Protein AF-A0A345RF38-F1 (afdb_monomer)

pLDDT: mean 87.79, std 12.05, range 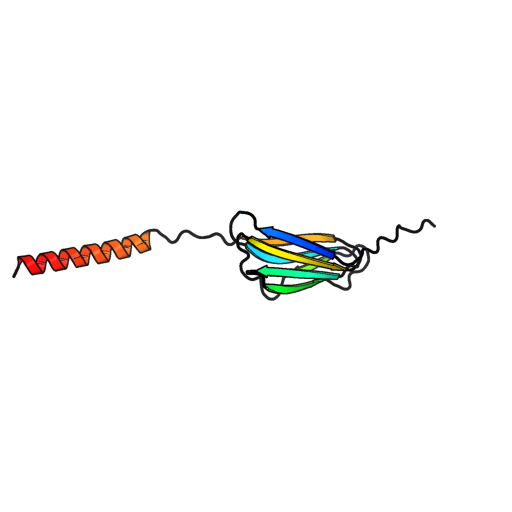[47.22, 97.31]

Nearest PDB structures (foldseek):
  5wm0-assembly1_A  TM=6.345E-01  e=3.454E-02  Rattus norvegicus
  5wja-assembly1_A  TM=5.624E-01  e=6.916E-02  Rattus norvegicus
  3mll-assembly1_A  TM=5.650E-01  e=7.696E-02  Rattus norvegicus
  1yi9-assembly1_A  TM=6.256E-01  e=2.363E-01  Rattus norvegicus
  6nck-assembly1_A  TM=5.739E-01  e=1.119E-01  Rattus norvegicus

Sequence (128 aa):
MGDLANDAPNSGKIIFELTSGPALTWLGASAVDNGVFTFLTNIDGSETTLGSISGLADRETAKLTFTEKSSLIEVGDQFIIHFSGSGGVDSLVFENISVVPVPASLPLLVGAIGGLGFMARRRKQRAA

Secondary structure (DSSP, 8-state):
--------PPPEEEEEE--SSS-EEEEEEEEESS-EEEEEEEETTEEEEEEEE--PPTT-EEEEE-SSPPPPB-TT-EEEEEEESS-EEEEEEEEE---PPPPTHHHHHHHHHHHHHHHHHHHHHH--

Radius of gyration: 26.17 Å; Cα contacts (8 Å, |Δi|>4): 234; chains: 1; bounding box: 71×25×81 Å

Mean predicted aligned error: 10.02 Å

Solvent-accessible surface area (backbone atoms only — not comparable to ful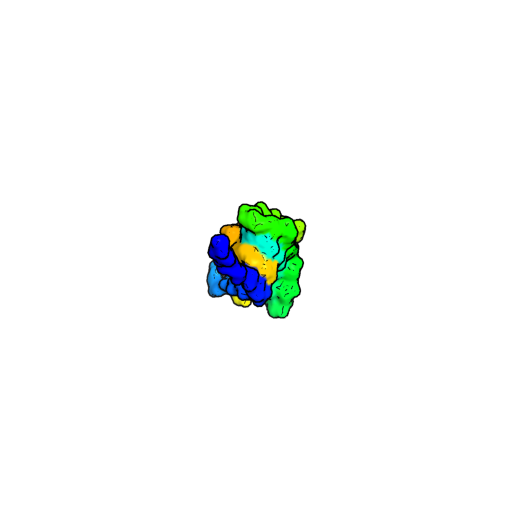l-atom values): 7359 Å² total; per-residue (Å²): 132,78,79,69,76,84,64,73,41,71,68,51,75,49,79,46,66,37,85,73,77,76,42,33,28,51,39,32,39,28,36,32,21,50,17,37,38,38,38,32,38,31,51,98,86,46,79,44,81,53,50,72,49,66,88,40,50,82,84,33,74,52,75,47,69,36,91,57,62,49,71,80,40,42,75,77,20,34,42,35,38,39,38,34,44,34,66,48,78,76,45,78,42,68,45,80,55,76,83,73,78,75,66,68,62,57,65,48,50,54,49,49,54,52,52,53,53,53,53,55,54,54,54,56,68,74,77,106

Structure (mmCIF, N/CA/C/O backbone):
data_AF-A0A345RF38-F1
#
_entry.id   AF-A0A345RF38-F1
#
loop_
_atom_site.group_PDB
_atom_site.id
_atom_site.type_symbol
_atom_site.label_atom_id
_atom_site.label_alt_id
_atom_site.label_comp_id
_atom_site.label_asym_id
_atom_site.label_entity_id
_atom_site.label_seq_id
_atom_site.pdbx_PDB_ins_code
_atom_site.Cartn_x
_atom_site.Cartn_y
_atom_site.Cartn_z
_atom_site.occupancy
_atom_site.B_iso_or_equiv
_atom_site.auth_seq_id
_atom_site.auth_comp_id
_atom_site.auth_asym_id
_atom_site.auth_atom_id
_atom_site.pdbx_PDB_model_num
ATOM 1 N N . MET A 1 1 ? 32.078 -7.943 -30.142 1.00 47.22 1 MET A N 1
ATOM 2 C CA . MET A 1 1 ? 30.960 -7.200 -29.536 1.00 47.22 1 MET A CA 1
ATOM 3 C C . MET A 1 1 ? 29.891 -8.229 -29.256 1.00 47.22 1 MET A C 1
ATOM 5 O O . MET A 1 1 ? 29.251 -8.673 -30.196 1.00 47.22 1 MET A O 1
ATOM 9 N N . GLY A 1 2 ? 29.853 -8.753 -28.031 1.00 49.47 2 GLY A N 1
ATOM 10 C CA . GLY A 1 2 ? 28.735 -9.600 -27.634 1.00 49.47 2 GLY A CA 1
ATOM 11 C C . GLY A 1 2 ? 27.535 -8.685 -27.493 1.00 49.47 2 GLY A C 1
ATOM 12 O O . GLY A 1 2 ? 27.661 -7.666 -26.812 1.00 49.47 2 GLY A O 1
ATOM 13 N N . ASP A 1 3 ? 26.436 -9.007 -28.171 1.00 48.91 3 ASP A N 1
ATOM 14 C CA . ASP A 1 3 ? 25.136 -8.490 -27.766 1.00 48.91 3 ASP A CA 1
ATOM 15 C C . ASP A 1 3 ? 25.047 -8.723 -26.259 1.00 48.91 3 ASP A C 1
ATOM 17 O O . ASP A 1 3 ? 25.119 -9.865 -25.790 1.00 48.91 3 ASP A O 1
ATOM 21 N N . LEU A 1 4 ? 24.980 -7.635 -25.492 1.00 57.66 4 LEU A N 1
ATOM 22 C CA . LEU A 1 4 ? 24.431 -7.733 -24.152 1.00 57.66 4 LEU A CA 1
ATOM 23 C C . LEU A 1 4 ? 23.069 -8.384 -24.362 1.00 57.66 4 LEU A C 1
ATOM 25 O O . LEU A 1 4 ? 22.346 -7.974 -25.273 1.00 57.66 4 LEU A O 1
ATOM 29 N N . ALA A 1 5 ? 22.789 -9.462 -23.626 1.00 51.66 5 ALA A N 1
ATOM 30 C CA . ALA A 1 5 ? 21.494 -10.116 -23.700 1.00 51.66 5 ALA A CA 1
ATOM 31 C C . ALA A 1 5 ? 20.434 -9.015 -23.701 1.00 51.66 5 ALA A C 1
ATOM 33 O O . ALA A 1 5 ? 20.453 -8.179 -22.802 1.00 51.66 5 ALA A O 1
ATOM 34 N N . ASN A 1 6 ? 19.619 -8.963 -24.758 1.00 55.06 6 ASN A N 1
ATOM 35 C CA . ASN A 1 6 ? 18.493 -8.050 -24.823 1.00 55.06 6 ASN A CA 1
ATOM 36 C C . ASN A 1 6 ? 17.566 -8.460 -23.680 1.00 55.06 6 ASN A C 1
ATOM 38 O O . ASN A 1 6 ? 16.800 -9.416 -23.791 1.00 55.06 6 ASN A O 1
ATOM 42 N N . ASP A 1 7 ? 17.760 -7.798 -22.553 1.00 61.09 7 ASP A N 1
ATOM 43 C CA . ASP A 1 7 ? 17.107 -8.013 -21.280 1.00 61.09 7 ASP A CA 1
ATOM 44 C C . ASP A 1 7 ? 15.718 -7.395 -21.267 1.00 61.09 7 ASP A C 1
ATOM 46 O O . ASP A 1 7 ? 15.053 -7.516 -20.251 1.00 61.09 7 ASP A O 1
ATOM 50 N N . ALA A 1 8 ? 15.277 -6.796 -22.385 1.00 57.66 8 ALA A N 1
ATOM 51 C CA . ALA A 1 8 ? 13.962 -6.211 -22.582 1.00 57.66 8 ALA A CA 1
ATOM 52 C C . ALA A 1 8 ? 12.870 -7.150 -22.059 1.00 57.66 8 ALA A C 1
ATOM 54 O O . ALA A 1 8 ? 12.467 -8.093 -22.754 1.00 57.66 8 ALA A O 1
ATOM 55 N N . PRO A 1 9 ? 12.354 -6.926 -20.843 1.00 56.00 9 PRO A N 1
ATOM 56 C CA . PRO A 1 9 ? 11.334 -7.785 -20.321 1.00 56.00 9 PRO A CA 1
ATOM 57 C C . PRO A 1 9 ? 9.997 -7.281 -20.848 1.00 56.00 9 PRO A C 1
ATOM 59 O O . PRO A 1 9 ? 9.736 -6.086 -21.036 1.00 56.00 9 PRO A O 1
ATOM 62 N N . ASN A 1 10 ? 9.120 -8.246 -21.065 1.00 72.00 10 ASN A N 1
ATOM 63 C CA . ASN A 1 10 ? 7.709 -7.977 -21.238 1.00 72.00 10 ASN A CA 1
ATOM 64 C C . ASN A 1 10 ? 7.149 -7.232 -20.014 1.00 72.00 10 ASN A C 1
ATOM 66 O O . ASN A 1 10 ? 7.721 -7.248 -18.923 1.00 72.00 10 ASN A O 1
ATOM 70 N N . SER A 1 11 ? 5.987 -6.607 -20.186 1.00 85.81 11 SER A N 1
ATOM 71 C CA . SER A 1 11 ? 5.218 -6.081 -19.060 1.00 85.81 11 SER A CA 1
ATOM 72 C C . SER A 1 11 ? 4.744 -7.204 -18.133 1.00 85.81 11 SER A C 1
ATOM 74 O O . SER A 1 11 ? 4.380 -8.282 -18.611 1.00 85.81 11 SER A O 1
ATOM 76 N N . GLY A 1 12 ? 4.659 -6.938 -16.832 1.00 90.25 12 GLY A N 1
ATOM 77 C CA . GLY A 1 12 ? 4.192 -7.908 -15.845 1.00 90.25 12 GLY A CA 1
ATOM 78 C C . GLY A 1 12 ? 3.619 -7.275 -14.581 1.00 90.25 12 GLY A C 1
ATOM 79 O O . GLY A 1 12 ? 3.590 -6.053 -14.423 1.00 90.25 12 GLY A O 1
ATOM 80 N N . LYS A 1 13 ? 3.146 -8.140 -13.678 1.00 93.06 13 LYS A N 1
ATOM 81 C CA . LYS A 1 13 ? 2.705 -7.769 -12.332 1.00 93.06 13 LYS A CA 1
ATOM 82 C C . LYS A 1 13 ? 3.473 -8.584 -11.293 1.00 93.06 13 LYS A C 1
ATOM 84 O O . LYS A 1 13 ? 3.628 -9.792 -11.459 1.00 93.06 13 LYS A O 1
ATOM 89 N N . ILE A 1 14 ? 3.889 -7.939 -10.211 1.00 92.88 14 ILE A N 1
ATOM 90 C CA . ILE A 1 14 ? 4.265 -8.593 -8.954 1.00 92.88 14 ILE A CA 1
ATOM 91 C C . ILE A 1 14 ? 3.134 -8.316 -7.970 1.00 92.88 14 ILE A C 1
ATOM 93 O O . ILE A 1 14 ? 2.758 -7.160 -7.784 1.00 92.88 14 ILE A O 1
ATOM 97 N N . ILE A 1 15 ? 2.573 -9.367 -7.379 1.00 96.06 15 ILE A N 1
ATOM 98 C CA . ILE A 1 15 ? 1.435 -9.272 -6.462 1.00 96.06 15 ILE A CA 1
ATOM 99 C C . ILE A 1 15 ? 1.889 -9.778 -5.101 1.00 96.06 15 ILE A C 1
ATOM 101 O O . ILE A 1 15 ? 2.426 -10.881 -4.991 1.00 96.06 15 ILE A O 1
ATOM 105 N N . PHE A 1 16 ? 1.650 -8.970 -4.078 1.00 95.94 16 PHE A N 1
ATOM 106 C CA . PHE A 1 16 ? 1.859 -9.325 -2.687 1.00 95.94 16 PHE A CA 1
ATOM 107 C C . PHE A 1 16 ? 0.513 -9.307 -1.974 1.00 95.94 16 PHE A C 1
ATOM 109 O O . PHE A 1 16 ? -0.263 -8.375 -2.160 1.00 95.94 16 PHE A O 1
ATOM 116 N N . GLU A 1 17 ? 0.257 -10.316 -1.148 1.00 96.88 17 GLU A N 1
ATOM 117 C CA . GLU A 1 17 ? -0.947 -10.424 -0.324 1.00 96.88 17 GLU A CA 1
ATOM 118 C C . GLU A 1 17 ? -0.546 -10.405 1.150 1.00 96.88 17 GLU A C 1
ATOM 120 O O . GLU A 1 17 ? 0.391 -11.104 1.554 1.00 96.88 17 GLU A O 1
ATOM 125 N N . LEU A 1 18 ? -1.245 -9.611 1.963 1.00 94.88 18 LEU A N 1
ATOM 126 C CA . LEU A 1 18 ? -1.033 -9.636 3.404 1.00 94.88 18 LEU A CA 1
ATOM 127 C C . LEU A 1 18 ? -1.753 -10.852 3.993 1.00 94.88 18 LEU A C 1
ATOM 129 O O . LEU A 1 18 ? -2.937 -10.808 4.299 1.00 94.88 18 LEU A O 1
ATOM 133 N N . THR A 1 19 ? -1.034 -11.954 4.184 1.00 96.88 19 THR A N 1
ATOM 134 C CA . THR A 1 19 ? -1.640 -13.198 4.691 1.00 96.88 19 THR A CA 1
ATOM 135 C C . THR A 1 19 ? -1.766 -13.238 6.215 1.00 96.88 19 THR A C 1
ATOM 137 O O . THR A 1 19 ? -2.509 -14.051 6.761 1.00 96.88 19 THR A O 1
ATOM 140 N N . SER A 1 20 ? -0.998 -12.412 6.931 1.00 93.94 20 SER A N 1
ATOM 141 C CA . SER A 1 20 ? -0.991 -12.347 8.397 1.00 93.94 20 SER A CA 1
ATOM 142 C C . SER A 1 20 ? -0.233 -11.119 8.899 1.00 93.94 20 SER A C 1
ATOM 144 O O . SER A 1 20 ? 0.712 -10.686 8.244 1.00 93.94 20 SER A O 1
ATOM 146 N N . GLY A 1 21 ? -0.549 -10.649 10.107 1.00 89.56 21 GLY A N 1
ATOM 147 C CA . GLY A 1 21 ? 0.169 -9.558 10.773 1.00 89.56 21 GLY A CA 1
ATOM 148 C C . GLY A 1 21 ? -0.713 -8.333 11.023 1.00 89.56 21 GLY A C 1
ATOM 149 O O . GLY A 1 21 ? -1.924 -8.403 10.810 1.00 89.56 21 GLY A O 1
ATOM 150 N N . PRO A 1 22 ? -0.135 -7.231 11.533 1.00 89.69 22 PRO A N 1
ATOM 151 C CA . PRO A 1 22 ? -0.857 -5.973 11.649 1.00 89.69 22 PRO A CA 1
ATOM 152 C C . PRO A 1 22 ? -1.157 -5.397 10.262 1.00 89.69 22 PRO A C 1
ATOM 154 O O . PRO A 1 22 ? -0.389 -5.601 9.320 1.00 89.69 22 PRO A O 1
ATOM 157 N N . ALA A 1 23 ? -2.249 -4.641 10.173 1.00 91.88 23 ALA A N 1
ATOM 158 C CA . ALA A 1 23 ? -2.540 -3.844 8.995 1.00 91.88 23 ALA A CA 1
ATOM 159 C C . ALA A 1 23 ? -1.433 -2.801 8.766 1.00 91.88 23 ALA A C 1
ATOM 161 O O . ALA A 1 23 ? -0.806 -2.304 9.710 1.00 91.88 23 ALA A O 1
ATOM 162 N N . LEU A 1 24 ? -1.182 -2.482 7.503 1.00 92.56 24 LEU A N 1
ATOM 163 C CA . LEU A 1 24 ? -0.074 -1.624 7.095 1.00 92.56 24 LEU A CA 1
ATOM 164 C C . LEU A 1 24 ? -0.534 -0.574 6.091 1.00 92.56 24 LEU A C 1
ATOM 166 O O . LEU A 1 24 ? -1.515 -0.755 5.375 1.00 92.56 24 LEU A O 1
ATOM 170 N N . THR A 1 25 ? 0.204 0.526 6.022 1.00 94.75 25 THR A N 1
ATOM 171 C CA . THR A 1 25 ? 0.027 1.535 4.978 1.00 94.75 25 THR A CA 1
ATOM 172 C C . THR A 1 25 ? 1.291 1.607 4.141 1.00 94.75 25 THR A C 1
ATOM 174 O O . THR A 1 25 ? 2.398 1.714 4.668 1.00 94.75 25 THR A O 1
ATOM 177 N N . TRP A 1 26 ? 1.152 1.560 2.822 1.00 95.62 26 TRP A N 1
ATOM 178 C CA . TRP A 1 26 ? 2.270 1.688 1.903 1.00 95.62 26 TRP A CA 1
ATOM 179 C C . TRP A 1 26 ? 2.563 3.166 1.632 1.00 95.62 26 TRP A C 1
ATOM 181 O O . TRP A 1 26 ? 1.674 3.940 1.274 1.00 95.62 26 TRP A O 1
ATOM 191 N N . LEU A 1 27 ? 3.817 3.570 1.846 1.00 96.44 27 LEU A N 1
ATOM 192 C CA . LEU A 1 27 ? 4.265 4.963 1.760 1.00 96.44 27 LEU A CA 1
ATOM 193 C C . LEU A 1 27 ? 5.055 5.268 0.489 1.00 96.44 27 LEU A C 1
ATOM 195 O O . LEU A 1 27 ? 5.161 6.428 0.092 1.00 96.44 27 LEU A O 1
ATOM 199 N N . GLY A 1 28 ? 5.673 4.255 -0.108 1.00 96.69 28 GLY A N 1
ATOM 200 C CA . GLY A 1 28 ? 6.543 4.458 -1.251 1.00 96.69 28 GLY A CA 1
ATOM 201 C C . GLY A 1 28 ? 7.403 3.254 -1.587 1.00 96.69 28 GLY A C 1
ATOM 202 O O . GLY A 1 28 ? 7.382 2.223 -0.909 1.00 96.69 28 GLY A O 1
ATOM 203 N N . ALA A 1 29 ? 8.192 3.405 -2.639 1.00 96.81 29 ALA A N 1
ATOM 204 C CA . ALA A 1 29 ? 9.074 2.371 -3.152 1.00 96.81 29 ALA A CA 1
ATOM 205 C C . ALA A 1 29 ? 10.277 2.984 -3.882 1.00 96.81 29 ALA A C 1
ATOM 207 O O . ALA A 1 29 ? 10.260 4.165 -4.240 1.00 96.81 29 ALA A O 1
ATOM 208 N N . SER A 1 30 ? 11.312 2.183 -4.123 1.00 95.94 30 SER A N 1
ATOM 209 C CA . SER A 1 30 ? 12.352 2.486 -5.112 1.00 95.94 30 SER A CA 1
ATOM 210 C C . SER A 1 30 ? 12.386 1.428 -6.201 1.00 95.94 30 SER A C 1
ATOM 212 O O . SER A 1 30 ? 12.080 0.258 -5.963 1.00 95.94 30 SER A O 1
ATOM 214 N N . ALA A 1 31 ? 12.771 1.853 -7.396 1.00 94.00 31 ALA A N 1
ATOM 215 C CA . ALA A 1 31 ? 13.011 0.979 -8.528 1.00 94.00 31 ALA A CA 1
ATOM 216 C C . ALA A 1 31 ? 14.316 1.373 -9.221 1.00 94.00 31 ALA A C 1
ATOM 218 O O . ALA A 1 31 ? 14.760 2.520 -9.117 1.00 94.00 31 ALA A O 1
ATOM 219 N N . VAL A 1 32 ? 14.924 0.406 -9.895 1.00 91.06 32 VAL A N 1
ATOM 220 C CA . VAL A 1 32 ? 16.174 0.547 -10.636 1.00 91.06 32 VAL A CA 1
ATOM 221 C C . VAL A 1 32 ? 15.960 0.191 -12.099 1.00 91.06 32 VAL A C 1
ATOM 223 O O . VAL A 1 32 ? 15.154 -0.696 -12.391 1.00 91.06 32 VAL A O 1
ATOM 226 N N . ASP A 1 33 ? 16.757 0.829 -12.959 1.00 87.00 33 ASP A N 1
ATOM 227 C CA . ASP A 1 33 ? 16.856 0.598 -14.403 1.00 87.00 33 ASP A CA 1
ATOM 228 C C . ASP A 1 33 ? 15.697 1.201 -15.219 1.00 87.00 33 ASP A C 1
ATOM 230 O O . ASP A 1 33 ? 14.779 1.804 -14.669 1.00 87.00 33 ASP A O 1
ATOM 234 N N . ASN A 1 34 ? 15.757 1.077 -16.544 1.00 82.94 34 ASN A N 1
ATOM 235 C CA . ASN A 1 34 ? 14.971 1.817 -17.535 1.00 82.94 34 ASN A CA 1
ATOM 236 C C . ASN A 1 34 ? 13.480 1.434 -17.659 1.00 82.94 34 ASN A C 1
ATOM 238 O O . ASN A 1 34 ? 12.803 1.834 -18.613 1.00 82.94 34 ASN A O 1
ATOM 242 N N . GLY A 1 35 ? 12.952 0.688 -16.693 1.00 86.81 35 GLY A N 1
ATOM 243 C CA . GLY A 1 35 ? 11.560 0.278 -16.614 1.00 86.81 35 GLY A CA 1
ATOM 244 C C . GLY A 1 35 ? 10.620 1.378 -16.116 1.00 86.81 35 GLY A C 1
ATOM 245 O O . GLY A 1 35 ? 10.998 2.350 -15.458 1.00 86.81 35 GLY A O 1
ATOM 246 N N . VAL A 1 36 ? 9.337 1.198 -16.413 1.00 92.12 36 VAL A N 1
ATOM 247 C CA . VAL A 1 36 ? 8.238 1.937 -15.786 1.00 92.12 36 VAL A CA 1
ATOM 248 C C . VAL A 1 36 ? 7.622 1.046 -14.725 1.00 92.12 36 VAL A C 1
ATOM 250 O O . VAL A 1 36 ? 7.183 -0.058 -15.037 1.00 92.12 36 VAL A O 1
ATOM 253 N N . PHE A 1 37 ? 7.542 1.544 -13.496 1.00 94.62 37 PHE A N 1
ATOM 254 C CA . PHE A 1 37 ? 6.978 0.842 -12.348 1.00 94.62 37 PHE A CA 1
ATOM 255 C C . PHE A 1 37 ? 5.773 1.619 -11.836 1.00 94.62 37 PHE A C 1
ATOM 257 O O . PHE A 1 37 ? 5.903 2.778 -11.454 1.00 94.62 37 PHE A O 1
ATOM 264 N N . THR A 1 38 ? 4.597 0.999 -11.830 1.00 96.06 38 THR A N 1
ATOM 265 C CA . THR A 1 38 ? 3.365 1.565 -11.268 1.00 96.06 38 THR A CA 1
ATOM 266 C C . THR A 1 38 ? 2.990 0.788 -10.019 1.00 96.06 38 THR A C 1
ATOM 268 O O . THR A 1 38 ? 2.962 -0.441 -10.036 1.00 96.06 38 THR A O 1
ATOM 271 N N . PHE A 1 39 ? 2.693 1.503 -8.943 1.00 96.69 39 PHE A N 1
ATOM 272 C CA . PHE A 1 39 ? 2.405 0.939 -7.631 1.00 96.69 39 PHE A CA 1
ATOM 273 C C . PHE A 1 39 ? 0.917 1.092 -7.327 1.00 96.69 39 PHE A C 1
ATOM 275 O O . PHE A 1 39 ? 0.367 2.188 -7.471 1.00 96.69 39 PHE A O 1
ATOM 282 N N . LEU A 1 40 ? 0.267 -0.001 -6.935 1.00 96.81 40 LEU A N 1
ATOM 283 C CA . LEU A 1 40 ? -1.174 -0.064 -6.714 1.00 96.81 40 LEU A CA 1
ATOM 284 C C . LEU A 1 40 ? -1.508 -0.844 -5.441 1.00 96.81 40 LEU A C 1
ATOM 286 O O . LEU A 1 40 ? -0.767 -1.736 -5.037 1.00 96.81 40 LEU A O 1
ATOM 290 N N . THR A 1 41 ? -2.667 -0.576 -4.856 1.00 97.31 41 THR A N 1
ATOM 291 C CA . THR A 1 41 ? -3.313 -1.479 -3.891 1.00 97.31 41 THR A CA 1
ATOM 292 C C . THR A 1 41 ? -4.542 -2.108 -4.508 1.00 97.31 41 THR A C 1
ATOM 294 O O . THR A 1 41 ? -5.191 -1.475 -5.331 1.00 97.31 41 THR A O 1
ATOM 297 N N . ASN A 1 42 ? -4.886 -3.316 -4.087 1.00 97.06 42 ASN A N 1
ATOM 298 C CA . ASN A 1 42 ? -6.185 -3.922 -4.324 1.00 97.06 42 ASN A CA 1
ATOM 299 C C . ASN A 1 42 ? -6.799 -4.231 -2.960 1.00 97.06 42 ASN A C 1
ATOM 301 O O . ASN A 1 42 ? -6.346 -5.145 -2.271 1.00 97.06 42 ASN A O 1
ATOM 305 N N . ILE A 1 43 ? -7.771 -3.407 -2.576 1.00 94.94 43 ILE A N 1
ATOM 306 C CA . ILE A 1 43 ? -8.471 -3.474 -1.291 1.00 94.94 43 ILE A CA 1
ATOM 307 C C . ILE A 1 43 ? -9.940 -3.712 -1.604 1.00 94.94 43 ILE A C 1
ATOM 309 O O . ILE A 1 43 ? -10.501 -3.023 -2.462 1.00 94.94 43 ILE A O 1
ATOM 313 N N . ASP A 1 44 ? -10.536 -4.723 -0.975 1.00 93.31 44 ASP A N 1
ATOM 314 C CA . ASP A 1 44 ? -11.922 -5.146 -1.231 1.00 93.31 44 ASP A CA 1
ATOM 315 C C . ASP A 1 44 ? -12.240 -5.401 -2.725 1.00 93.31 44 ASP A C 1
ATOM 317 O O . ASP A 1 44 ? -13.367 -5.220 -3.193 1.00 93.31 44 ASP A O 1
ATOM 321 N N . GLY A 1 45 ? -11.240 -5.812 -3.511 1.00 91.69 45 GLY A N 1
ATOM 322 C CA . GLY A 1 45 ? -11.380 -6.050 -4.952 1.00 91.69 45 GLY A CA 1
ATOM 323 C C . GLY A 1 45 ? -11.249 -4.802 -5.837 1.00 91.69 45 GLY A C 1
ATOM 324 O O . GLY A 1 45 ? -11.460 -4.905 -7.048 1.00 91.69 45 GLY A O 1
ATOM 325 N N . SER A 1 46 ? -10.908 -3.637 -5.276 1.00 95.06 46 SER A N 1
ATOM 326 C CA . SER A 1 46 ? -10.718 -2.382 -6.012 1.00 95.06 46 SER A CA 1
ATOM 327 C C . SER A 1 46 ? -9.238 -2.013 -6.155 1.00 95.06 46 SER A C 1
ATOM 329 O O . SER A 1 46 ? -8.585 -1.636 -5.179 1.00 95.06 46 SER A O 1
ATOM 331 N N . GLU A 1 47 ? -8.717 -2.038 -7.389 1.00 95.62 47 GLU A N 1
ATOM 332 C CA . GLU A 1 47 ? -7.363 -1.555 -7.699 1.00 95.62 47 GLU A CA 1
ATOM 333 C C . GLU A 1 47 ? -7.290 -0.012 -7.652 1.00 95.62 47 GLU A C 1
ATOM 335 O O . GLU A 1 47 ? -8.058 0.680 -8.321 1.00 95.62 47 GLU A O 1
ATOM 340 N N . THR A 1 48 ? -6.342 0.539 -6.890 1.00 96.06 48 THR A N 1
ATOM 341 C CA . THR A 1 48 ? -6.073 1.983 -6.779 1.00 96.06 48 THR A CA 1
ATOM 342 C C . THR A 1 48 ? -4.599 2.265 -7.039 1.00 96.06 48 THR A C 1
ATOM 344 O O . THR A 1 48 ? -3.735 1.723 -6.354 1.00 96.06 48 THR A O 1
ATOM 347 N N . THR A 1 49 ? -4.299 3.134 -8.006 1.00 96.38 49 THR A N 1
ATOM 348 C CA . THR A 1 49 ? -2.924 3.558 -8.310 1.00 96.38 49 THR A CA 1
ATOM 349 C C . THR A 1 49 ? -2.439 4.600 -7.309 1.00 96.38 49 THR A C 1
ATOM 351 O O . THR A 1 49 ? -3.058 5.649 -7.157 1.00 96.38 49 THR A O 1
ATOM 354 N N . LEU A 1 50 ? -1.289 4.341 -6.687 1.00 96.38 50 LEU A N 1
ATOM 355 C CA . LEU A 1 50 ? -0.639 5.244 -5.731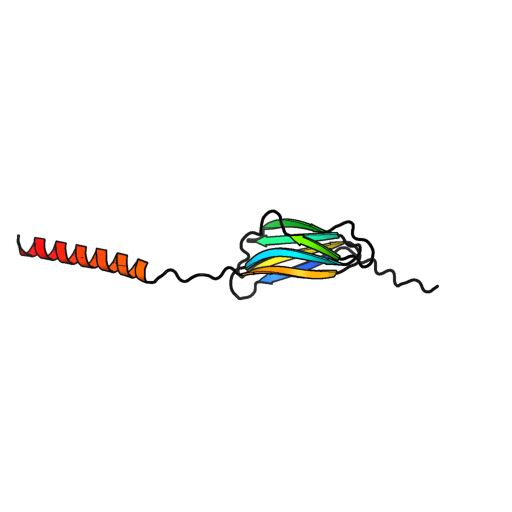 1.00 96.38 50 LEU A CA 1
ATOM 356 C C . LEU A 1 50 ? 0.394 6.161 -6.401 1.00 96.38 50 LEU A C 1
ATOM 358 O O . LEU A 1 50 ? 0.630 7.284 -5.959 1.00 96.38 50 LEU A O 1
ATOM 362 N N . GLY A 1 51 ? 1.019 5.683 -7.479 1.00 95.75 51 GLY A N 1
ATOM 363 C CA . GLY A 1 51 ? 1.941 6.466 -8.297 1.00 95.75 51 GLY A CA 1
ATOM 364 C C . GLY A 1 51 ? 2.848 5.600 -9.165 1.00 95.75 51 GLY A C 1
ATOM 365 O O . GLY A 1 51 ? 2.727 4.373 -9.185 1.00 95.75 51 GLY A O 1
ATOM 366 N N . SER A 1 52 ? 3.761 6.245 -9.891 1.00 95.62 52 SER A N 1
ATOM 367 C CA . SER A 1 52 ? 4.674 5.569 -10.812 1.00 95.62 52 SER A CA 1
ATOM 368 C C . SER A 1 52 ? 6.080 6.161 -10.813 1.00 95.62 52 SER A C 1
ATOM 370 O O . SER A 1 52 ? 6.257 7.368 -10.657 1.00 95.62 52 SER A O 1
ATOM 372 N N . ILE A 1 53 ? 7.067 5.306 -11.058 1.00 95.12 53 ILE A N 1
ATOM 373 C CA . ILE A 1 53 ? 8.441 5.666 -11.412 1.00 95.12 53 ILE A CA 1
ATOM 374 C C . ILE A 1 53 ? 8.622 5.381 -12.905 1.00 95.12 53 ILE A C 1
ATOM 376 O O . ILE A 1 53 ? 8.240 4.316 -13.383 1.00 95.12 53 ILE A O 1
ATOM 380 N N . SER A 1 54 ? 9.185 6.332 -13.646 1.00 93.06 54 SER A N 1
ATOM 381 C CA . SER A 1 54 ? 9.426 6.218 -15.088 1.00 93.06 54 SER A CA 1
ATOM 382 C C . SER A 1 54 ? 10.579 7.117 -15.521 1.00 93.06 54 SER A C 1
ATOM 384 O O . SER A 1 54 ? 10.886 8.085 -14.828 1.00 93.06 54 SER A O 1
ATOM 386 N N . GLY A 1 55 ? 11.131 6.870 -16.711 1.00 87.50 55 GLY A N 1
ATOM 387 C CA . GLY A 1 55 ? 12.144 7.744 -17.315 1.00 87.50 55 GLY A CA 1
ATOM 388 C C . GLY A 1 55 ? 13.542 7.577 -16.721 1.00 87.50 55 GLY A C 1
ATOM 389 O O . GLY A 1 55 ? 14.357 8.485 -16.840 1.00 87.50 55 GLY A O 1
ATOM 390 N N . LEU A 1 56 ? 13.795 6.438 -16.078 1.00 86.38 56 LEU A N 1
ATOM 391 C CA . LEU A 1 56 ? 15.115 6.048 -15.605 1.00 86.38 56 LEU A CA 1
ATOM 392 C C . LEU A 1 56 ? 16.017 5.670 -16.786 1.00 86.38 56 LEU A C 1
ATOM 394 O O . LEU A 1 56 ? 15.552 5.065 -17.756 1.00 86.38 56 LEU A O 1
ATOM 398 N N . ALA A 1 57 ? 17.301 6.012 -16.709 1.00 85.62 57 ALA A N 1
ATOM 399 C CA . ALA A 1 57 ? 18.315 5.437 -17.586 1.00 85.62 57 ALA A CA 1
ATOM 400 C C . ALA A 1 57 ? 18.830 4.090 -17.041 1.00 85.62 57 ALA A C 1
ATOM 402 O O . ALA A 1 57 ? 18.522 3.686 -15.917 1.00 85.62 57 ALA A O 1
ATOM 403 N N . ASP A 1 58 ? 19.635 3.397 -17.853 1.00 84.81 58 ASP A N 1
ATOM 404 C CA . ASP A 1 58 ? 20.294 2.150 -17.449 1.00 84.81 58 ASP A CA 1
ATOM 405 C C . ASP A 1 58 ? 21.090 2.355 -16.147 1.00 84.81 58 ASP A 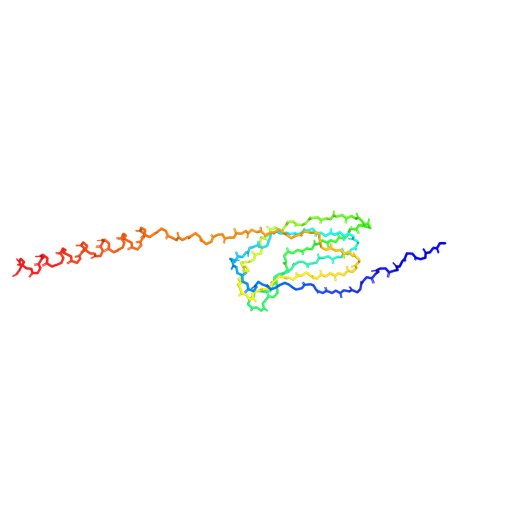C 1
ATOM 407 O O . ASP A 1 58 ? 21.883 3.296 -16.030 1.00 84.81 58 ASP A O 1
ATOM 411 N N . ARG A 1 59 ? 20.876 1.458 -15.175 1.00 84.56 59 ARG A 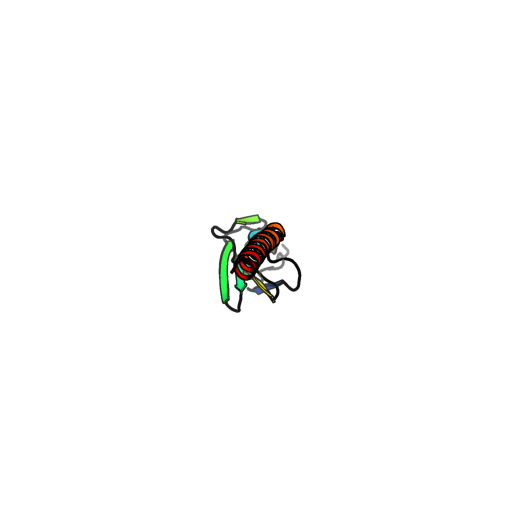N 1
ATOM 412 C CA . ARG A 1 59 ? 21.493 1.465 -13.828 1.00 84.56 59 ARG A CA 1
ATOM 413 C C . ARG A 1 59 ? 21.173 2.680 -12.953 1.00 84.56 59 ARG A C 1
ATOM 415 O O . ARG A 1 59 ? 21.887 2.928 -11.979 1.00 84.56 59 ARG A O 1
ATOM 422 N N . GLU A 1 60 ? 20.113 3.423 -13.244 1.00 90.06 60 GLU A N 1
ATOM 423 C CA . GLU A 1 60 ? 19.641 4.486 -12.356 1.00 90.06 60 GLU A CA 1
ATOM 424 C C . GLU A 1 60 ? 18.614 3.970 -11.354 1.00 90.06 60 GLU A C 1
ATOM 426 O O . GLU A 1 60 ? 17.785 3.130 -11.679 1.00 90.06 60 GLU A O 1
ATOM 431 N N . THR A 1 61 ? 18.637 4.506 -10.134 1.00 93.44 61 THR A N 1
ATOM 432 C CA . THR A 1 61 ? 17.611 4.248 -9.118 1.00 93.44 61 THR A CA 1
ATOM 433 C C . THR A 1 61 ? 16.774 5.499 -8.911 1.00 93.44 61 THR A C 1
ATOM 435 O O . THR A 1 61 ? 17.314 6.577 -8.660 1.00 93.44 61 THR A O 1
ATOM 438 N N . ALA A 1 62 ? 15.454 5.347 -8.918 1.00 95.00 62 ALA A N 1
ATOM 439 C CA . ALA A 1 62 ? 14.535 6.378 -8.456 1.00 95.00 62 ALA A CA 1
ATOM 440 C C . ALA A 1 62 ? 13.727 5.885 -7.266 1.00 95.00 62 ALA A C 1
ATOM 442 O O . ALA A 1 62 ? 13.472 4.694 -7.087 1.00 95.00 62 ALA A O 1
ATOM 443 N N . LYS A 1 63 ? 13.310 6.846 -6.447 1.00 96.00 63 LYS A N 1
ATOM 444 C CA . LYS A 1 63 ? 12.456 6.628 -5.289 1.00 96.00 63 LYS A CA 1
ATOM 445 C C . LYS A 1 63 ? 11.199 7.467 -5.429 1.00 96.00 63 LYS A C 1
ATOM 447 O O . LYS A 1 63 ? 11.268 8.643 -5.776 1.00 96.00 63 LYS A O 1
ATOM 452 N N . LEU A 1 64 ? 10.073 6.862 -5.091 1.00 96.06 64 LEU A N 1
ATOM 453 C CA . LEU A 1 64 ? 8.778 7.507 -5.011 1.00 96.06 64 LEU A CA 1
ATOM 454 C C . LEU A 1 64 ? 8.268 7.409 -3.576 1.00 96.06 64 LEU A C 1
ATOM 456 O O . LEU A 1 64 ? 8.176 6.318 -3.018 1.00 96.06 64 LEU A O 1
ATOM 460 N N . THR A 1 65 ? 7.914 8.555 -3.004 1.00 96.75 65 THR A N 1
ATOM 461 C CA . THR A 1 65 ? 7.020 8.636 -1.846 1.00 96.75 65 THR A CA 1
ATOM 462 C C . THR A 1 65 ? 5.661 9.057 -2.382 1.00 96.75 65 THR A C 1
ATOM 464 O O . THR A 1 65 ? 5.586 10.038 -3.122 1.00 96.75 65 THR A O 1
ATOM 467 N N . PHE A 1 66 ? 4.604 8.324 -2.050 1.00 94.38 66 PHE A N 1
ATOM 468 C CA . PHE A 1 66 ? 3.269 8.651 -2.540 1.00 94.38 66 PHE A CA 1
ATOM 469 C C . PHE A 1 66 ? 2.787 9.969 -1.925 1.00 94.38 66 PHE A C 1
ATOM 471 O O . PHE A 1 66 ? 2.965 10.203 -0.727 1.00 94.38 66 PHE A O 1
ATOM 478 N N . THR A 1 67 ? 2.191 10.836 -2.747 1.00 86.94 67 THR A N 1
ATOM 479 C CA . THR A 1 67 ? 1.619 12.113 -2.285 1.00 86.94 67 THR A CA 1
ATOM 480 C C . THR A 1 67 ? 0.513 11.870 -1.262 1.00 86.94 67 THR A C 1
ATOM 482 O O . THR A 1 67 ? 0.447 12.547 -0.238 1.00 86.94 67 THR A O 1
ATOM 485 N N . GLU A 1 68 ? -0.316 10.862 -1.525 1.00 87.25 68 GLU A N 1
ATOM 486 C CA . GLU A 1 68 ? -1.278 10.316 -0.580 1.00 87.25 68 GLU A CA 1
ATOM 487 C C . GLU A 1 68 ? -0.826 8.905 -0.219 1.00 87.25 68 GLU A C 1
ATOM 489 O O . GLU A 1 68 ? -0.504 8.099 -1.094 1.00 87.25 68 GLU A O 1
ATOM 494 N N . LYS A 1 69 ? -0.754 8.616 1.083 1.00 87.00 69 LYS A N 1
ATOM 495 C CA . LYS A 1 69 ? -0.455 7.265 1.560 1.00 87.00 69 LYS A CA 1
ATOM 496 C C . LYS A 1 69 ? -1.516 6.295 1.034 1.00 87.00 69 LYS A C 1
ATOM 498 O O . LYS A 1 69 ? -2.654 6.705 0.808 1.00 87.00 69 LYS A O 1
ATOM 503 N N . SER A 1 70 ? -1.176 5.013 0.902 1.00 92.56 70 SER A N 1
ATOM 504 C CA . SER A 1 70 ? -2.199 4.027 0.556 1.00 92.56 70 SER A CA 1
ATOM 505 C C . SER A 1 70 ? -3.323 4.004 1.593 1.00 92.56 70 SER A C 1
ATOM 507 O O . SER A 1 70 ? -3.122 4.315 2.772 1.00 92.56 70 SER A O 1
ATOM 509 N N . SER A 1 71 ? -4.499 3.544 1.178 1.00 93.44 71 SER A N 1
ATOM 510 C CA . SER A 1 71 ? -5.495 3.058 2.130 1.00 93.44 71 SER A CA 1
ATOM 511 C C . SER A 1 71 ? -4.906 1.931 2.992 1.00 93.44 71 SER A C 1
ATOM 513 O O . SER A 1 71 ? -3.868 1.347 2.657 1.00 93.44 71 SER A O 1
ATOM 515 N N . LEU A 1 72 ? -5.536 1.678 4.140 1.00 93.62 72 LEU A N 1
ATOM 516 C CA . LEU A 1 72 ? -5.125 0.622 5.058 1.00 93.62 72 LEU A CA 1
ATOM 517 C C . LEU A 1 72 ? -5.192 -0.733 4.342 1.00 93.62 72 LEU A C 1
ATOM 519 O O . LEU A 1 72 ? -6.236 -1.067 3.797 1.00 93.62 72 LEU A O 1
ATOM 523 N N . ILE A 1 73 ? -4.083 -1.470 4.331 1.00 94.38 73 ILE A N 1
ATOM 524 C CA . ILE A 1 73 ? -3.989 -2.816 3.762 1.00 94.38 73 ILE A CA 1
ATOM 525 C C . ILE A 1 73 ? -4.178 -3.798 4.917 1.00 94.38 73 ILE A C 1
ATOM 527 O O . ILE A 1 73 ? -3.328 -3.872 5.816 1.00 94.38 73 ILE A O 1
ATOM 531 N N . GLU A 1 74 ? -5.296 -4.514 4.912 1.00 94.19 74 GLU A N 1
ATOM 532 C CA . GLU A 1 74 ? -5.659 -5.515 5.912 1.00 94.19 74 GLU A CA 1
ATOM 533 C C . GLU A 1 74 ? -5.340 -6.939 5.434 1.00 94.19 74 GLU A C 1
ATOM 535 O O . GLU A 1 74 ? -4.838 -7.171 4.333 1.00 94.19 74 GLU A O 1
ATOM 540 N N . VAL A 1 75 ? -5.556 -7.926 6.307 1.00 94.62 75 VAL A N 1
ATOM 541 C CA . VAL A 1 75 ? -5.307 -9.327 5.956 1.00 94.62 75 VAL A CA 1
ATOM 542 C C . VAL A 1 75 ? -6.260 -9.754 4.836 1.00 94.62 75 VAL A C 1
ATOM 544 O O . VAL A 1 75 ? -7.474 -9.660 4.994 1.00 94.62 75 VAL A O 1
ATOM 547 N N . GLY A 1 76 ? -5.700 -10.270 3.741 1.00 96.19 76 GLY A N 1
ATOM 548 C CA . GLY A 1 76 ? -6.418 -10.632 2.514 1.00 96.19 76 GLY A CA 1
ATOM 549 C C . GLY A 1 76 ? -6.351 -9.571 1.411 1.00 96.19 76 GLY A C 1
ATOM 550 O O . GLY A 1 76 ? -6.611 -9.896 0.253 1.00 96.19 76 GLY A O 1
ATOM 551 N N . ASP A 1 77 ? -5.942 -8.341 1.733 1.00 97.00 77 ASP A N 1
ATOM 552 C CA . ASP A 1 77 ? -5.698 -7.304 0.732 1.00 97.00 77 ASP A CA 1
ATOM 553 C C . ASP A 1 77 ? -4.351 -7.499 0.036 1.00 97.00 77 ASP A C 1
ATOM 555 O O . ASP A 1 77 ? -3.441 -8.188 0.520 1.00 97.00 77 ASP A O 1
ATOM 559 N N . GLN A 1 78 ? -4.209 -6.840 -1.114 1.00 97.25 78 GLN A N 1
ATOM 560 C CA . GLN A 1 78 ? -3.010 -6.926 -1.932 1.00 97.25 78 GLN A CA 1
ATOM 561 C C . GLN A 1 78 ? -2.386 -5.561 -2.195 1.00 97.25 78 GLN A C 1
ATOM 563 O O . GLN A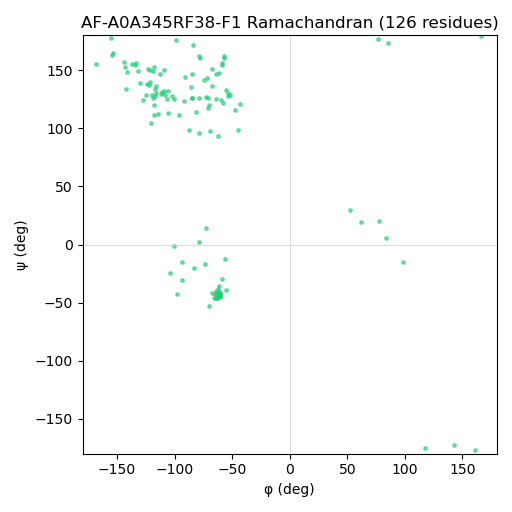 1 78 ? -3.057 -4.535 -2.326 1.00 97.25 78 GLN A O 1
ATOM 568 N N . PHE A 1 79 ? -1.073 -5.574 -2.383 1.00 95.94 79 PHE A N 1
ATOM 569 C CA . PHE A 1 79 ? -0.362 -4.497 -3.051 1.00 95.94 79 PHE A CA 1
ATOM 570 C C . PHE A 1 79 ? 0.380 -5.051 -4.262 1.00 95.94 79 PHE A C 1
ATOM 572 O O . PHE A 1 79 ? 0.900 -6.169 -4.265 1.00 95.94 79 PHE A O 1
ATOM 579 N N . ILE A 1 80 ? 0.356 -4.274 -5.335 1.00 96.81 80 ILE A N 1
ATOM 580 C CA . ILE A 1 80 ? 0.672 -4.729 -6.680 1.00 96.81 80 ILE A CA 1
ATOM 581 C C . ILE A 1 80 ? 1.675 -3.763 -7.295 1.00 96.81 80 ILE A C 1
ATOM 583 O O . ILE A 1 80 ? 1.562 -2.543 -7.172 1.00 96.81 80 ILE A O 1
ATOM 587 N N . ILE A 1 81 ? 2.653 -4.325 -7.993 1.00 96.06 81 ILE A N 1
ATOM 588 C CA . ILE A 1 81 ? 3.624 -3.579 -8.783 1.00 96.06 81 ILE A CA 1
ATOM 589 C C . ILE A 1 81 ? 3.446 -3.998 -10.230 1.00 96.06 81 ILE A C 1
ATOM 591 O O . ILE A 1 81 ? 3.745 -5.136 -10.591 1.00 96.06 81 ILE A O 1
ATOM 595 N N . HIS A 1 82 ? 2.952 -3.091 -11.062 1.00 95.06 82 HIS A N 1
ATOM 596 C CA . HIS A 1 82 ? 3.013 -3.266 -12.507 1.00 95.06 82 HIS A CA 1
ATOM 597 C C . HIS A 1 82 ? 4.354 -2.758 -12.994 1.00 95.06 82 HIS A C 1
ATOM 599 O O . HIS A 1 82 ? 4.779 -1.673 -12.602 1.00 95.06 82 HIS A O 1
ATOM 605 N N . PHE A 1 83 ? 4.995 -3.512 -13.872 1.00 91.81 83 PHE A N 1
ATOM 606 C CA . PHE A 1 83 ? 6.231 -3.081 -14.497 1.00 91.81 83 PHE A CA 1
ATOM 607 C C . PHE A 1 83 ? 6.179 -3.294 -16.005 1.00 91.81 83 PHE A C 1
ATOM 609 O O . PHE A 1 83 ? 5.516 -4.209 -16.499 1.00 91.81 83 PHE A O 1
ATOM 616 N N . SER A 1 84 ? 6.879 -2.439 -16.740 1.00 90.44 84 SER A N 1
ATOM 617 C CA . SER A 1 84 ? 7.148 -2.601 -18.168 1.00 90.44 84 SER A CA 1
ATOM 618 C C . SER A 1 84 ? 8.562 -2.131 -18.477 1.00 90.44 84 SER A C 1
ATOM 620 O O . SER A 1 84 ? 8.918 -1.035 -18.052 1.00 90.44 84 SER A O 1
ATOM 622 N N . GLY A 1 85 ? 9.334 -2.894 -19.250 1.00 84.31 85 GLY A N 1
ATOM 623 C CA . GLY A 1 85 ? 10.752 -2.590 -19.481 1.00 84.31 85 GLY A CA 1
ATOM 624 C C . GLY A 1 85 ? 11.666 -3.153 -18.387 1.00 84.31 85 GLY A C 1
ATOM 625 O O . GLY A 1 85 ? 11.173 -3.742 -17.423 1.00 84.31 85 GLY A O 1
ATOM 626 N N . SER A 1 86 ? 12.986 -3.042 -18.587 1.00 81.56 86 SER A N 1
ATOM 627 C CA . SER A 1 86 ? 13.994 -3.731 -17.767 1.00 81.56 86 SER A CA 1
ATOM 628 C C . SER A 1 86 ? 14.145 -3.087 -16.405 1.00 81.56 86 SER A C 1
ATOM 630 O O . SER A 1 86 ? 14.036 -1.872 -16.271 1.00 81.56 86 SER A O 1
ATOM 632 N N . GLY A 1 87 ? 14.338 -3.911 -15.380 1.00 85.56 87 GLY A N 1
ATOM 633 C CA . GLY A 1 87 ? 14.636 -3.417 -14.048 1.00 85.56 87 GLY A CA 1
ATOM 634 C C . GLY A 1 87 ? 14.011 -4.190 -12.908 1.00 85.56 87 GLY A C 1
ATOM 635 O O . GLY A 1 87 ? 13.415 -5.258 -13.065 1.00 85.56 87 GLY A O 1
ATOM 636 N N . GLY A 1 88 ? 14.171 -3.618 -11.722 1.00 88.12 88 GLY A N 1
ATOM 637 C CA . GLY A 1 88 ? 13.746 -4.236 -10.479 1.00 88.12 88 GLY A CA 1
ATOM 638 C C . GLY A 1 88 ? 13.224 -3.226 -9.477 1.00 88.12 88 GLY A C 1
ATOM 639 O O . GLY A 1 88 ? 13.566 -2.047 -9.498 1.00 88.12 88 GLY A O 1
ATOM 640 N N . VAL A 1 89 ? 12.403 -3.721 -8.563 1.00 91.50 89 VAL A N 1
ATOM 641 C CA . VAL A 1 89 ? 12.017 -2.986 -7.361 1.00 91.50 89 VAL A CA 1
ATOM 642 C C . VAL A 1 89 ? 13.101 -3.227 -6.323 1.00 91.50 89 VAL A C 1
ATOM 644 O O . VAL A 1 89 ? 13.438 -4.373 -6.037 1.00 91.50 89 VAL A O 1
ATOM 647 N N . ASP A 1 90 ? 13.645 -2.150 -5.778 1.00 91.44 90 ASP A N 1
ATOM 648 C CA . ASP A 1 90 ? 14.775 -2.190 -4.850 1.00 91.44 90 ASP A CA 1
ATOM 649 C C . ASP A 1 90 ? 14.305 -2.112 -3.389 1.00 91.44 90 ASP A C 1
ATOM 651 O O . ASP A 1 90 ? 14.746 -2.883 -2.539 1.00 91.44 90 ASP A O 1
ATOM 655 N N . SER A 1 91 ? 13.332 -1.248 -3.086 1.00 94.44 91 SER A N 1
ATOM 656 C CA . SER A 1 91 ? 12.788 -1.131 -1.731 1.00 94.44 91 SER A CA 1
ATOM 657 C C . SER A 1 91 ? 11.289 -0.864 -1.704 1.00 94.44 91 SER A C 1
ATOM 659 O O . SER A 1 91 ? 10.725 -0.252 -2.610 1.00 94.44 91 SER A O 1
ATOM 661 N N . LEU A 1 92 ? 10.657 -1.304 -0.616 1.00 95.06 92 LEU A N 1
ATOM 662 C CA . LEU A 1 92 ? 9.260 -1.050 -0.277 1.00 95.06 92 LEU A CA 1
ATOM 663 C C . LEU A 1 92 ? 9.209 -0.416 1.113 1.00 95.06 92 LEU A C 1
ATOM 665 O O . LEU A 1 92 ? 9.815 -0.929 2.055 1.00 95.06 92 LEU A O 1
ATOM 669 N N . VAL A 1 93 ? 8.510 0.710 1.245 1.00 95.50 93 VAL A N 1
ATOM 670 C CA . VAL A 1 93 ? 8.464 1.495 2.484 1.00 95.50 93 VAL A CA 1
ATOM 671 C C . VAL A 1 93 ? 7.056 1.473 3.052 1.00 95.50 93 VAL A C 1
ATOM 673 O O . VAL A 1 93 ? 6.150 2.076 2.483 1.00 95.50 93 VAL A O 1
ATOM 676 N N . PHE A 1 94 ? 6.880 0.830 4.201 1.00 94.06 94 PHE A N 1
ATOM 677 C CA . PHE A 1 94 ? 5.591 0.723 4.880 1.00 94.06 94 PHE A CA 1
ATOM 678 C C . PHE A 1 94 ? 5.586 1.490 6.201 1.00 94.06 94 PHE A C 1
ATOM 680 O O . PHE A 1 94 ? 6.592 1.549 6.910 1.00 94.06 94 PHE A O 1
ATOM 687 N N . GLU A 1 95 ? 4.432 2.043 6.549 1.00 90.75 95 GLU A N 1
ATOM 688 C CA . GLU A 1 95 ? 4.113 2.489 7.896 1.00 90.75 95 GLU A CA 1
ATOM 689 C C . GLU A 1 95 ? 3.436 1.341 8.637 1.00 90.75 95 GLU A C 1
ATOM 691 O O . GLU A 1 95 ? 2.416 0.809 8.192 1.00 90.75 95 GLU A O 1
ATOM 696 N N . ASN A 1 96 ? 4.011 0.955 9.773 1.00 76.12 96 ASN A N 1
ATOM 697 C CA . ASN A 1 96 ? 3.375 0.000 10.664 1.00 76.12 96 ASN A CA 1
ATOM 698 C C . ASN A 1 96 ? 2.351 0.744 11.524 1.00 76.12 96 ASN A C 1
ATOM 700 O O . ASN A 1 96 ? 2.727 1.581 12.351 1.00 76.12 96 ASN A O 1
ATOM 704 N N . ILE A 1 97 ? 1.072 0.428 11.342 1.00 74.56 97 ILE A N 1
ATOM 705 C CA . ILE A 1 97 ? 0.013 0.956 12.192 1.00 74.56 97 ILE A CA 1
ATOM 706 C C . ILE A 1 97 ? -0.116 0.005 13.377 1.00 74.56 97 ILE A C 1
ATOM 708 O O . ILE A 1 97 ? -0.731 -1.058 13.304 1.00 74.56 97 ILE A O 1
ATOM 712 N N . SER A 1 98 ? 0.500 0.381 14.498 1.00 66.44 98 SER A N 1
ATOM 713 C CA . SER A 1 98 ? 0.306 -0.360 15.737 1.00 66.44 98 SER A CA 1
ATOM 714 C C . SER A 1 98 ? -1.120 -0.131 16.233 1.00 66.44 98 SER A C 1
ATOM 716 O O . SER A 1 98 ? -1.545 0.995 16.498 1.00 66.44 98 SER A O 1
ATOM 718 N N . VAL A 1 99 ? -1.888 -1.214 16.351 1.00 65.62 99 VAL A N 1
ATOM 719 C CA . VAL A 1 99 ? -3.207 -1.167 16.982 1.00 65.62 99 VAL A CA 1
ATOM 720 C C . VAL A 1 99 ? -2.968 -0.911 18.466 1.00 65.62 99 VAL A C 1
ATOM 722 O O . VAL A 1 99 ? -2.610 -1.823 19.209 1.00 65.62 99 VAL A O 1
ATOM 725 N N . VAL A 1 100 ? -3.080 0.344 18.900 1.00 65.31 100 VAL A N 1
ATOM 726 C CA . VAL A 1 100 ? -2.922 0.696 20.313 1.00 65.31 100 VAL A CA 1
ATOM 727 C C . VAL A 1 100 ? -4.148 0.164 21.054 1.00 65.31 100 VAL A C 1
ATOM 729 O O . VAL A 1 100 ? -5.260 0.618 20.767 1.00 65.31 100 VAL A O 1
ATOM 732 N N . PRO A 1 101 ? -4.000 -0.776 22.007 1.00 69.44 101 PRO A N 1
ATOM 733 C CA . PRO A 1 101 ? -5.125 -1.204 22.820 1.00 69.44 101 PRO A CA 1
ATOM 734 C C . PRO A 1 101 ? -5.693 0.018 23.536 1.00 69.44 101 PRO A C 1
ATOM 736 O O . PRO A 1 101 ? -4.973 0.704 24.268 1.00 69.44 101 PRO A O 1
ATOM 739 N N . VAL A 1 102 ? -6.975 0.314 23.312 1.00 74.81 102 VAL A N 1
ATOM 740 C CA . VAL A 1 102 ? -7.637 1.397 24.040 1.00 74.81 102 VAL A CA 1
ATOM 741 C C . VAL A 1 102 ? -7.481 1.140 25.540 1.00 74.81 102 VAL A C 1
ATOM 743 O O . VAL A 1 102 ? -7.709 0.012 25.989 1.00 74.81 102 VAL A O 1
ATOM 746 N N . PRO A 1 103 ? -7.083 2.153 26.330 1.00 78.62 103 PRO A N 1
ATOM 747 C CA . PRO A 1 103 ? -6.903 1.981 27.758 1.00 78.62 103 PRO A CA 1
ATOM 748 C C . PRO A 1 103 ? -8.153 1.362 28.387 1.00 78.62 103 PRO A C 1
ATOM 750 O 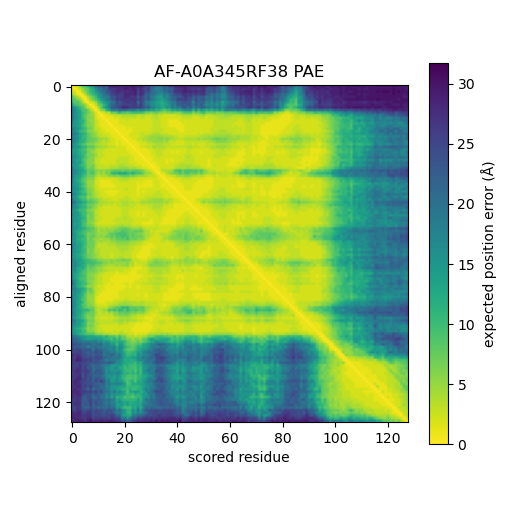O . PRO A 1 103 ? -9.264 1.875 28.229 1.00 78.62 103 PRO A O 1
ATOM 753 N N . ALA A 1 104 ? -7.971 0.285 29.156 1.00 83.38 104 ALA A N 1
ATOM 754 C CA . ALA A 1 104 ? -9.055 -0.372 29.889 1.00 83.38 104 ALA A CA 1
ATOM 755 C C . ALA A 1 104 ? -9.806 0.585 30.839 1.00 83.38 104 ALA A C 1
ATOM 757 O O . ALA A 1 104 ? -10.894 0.257 31.309 1.00 83.38 104 ALA A O 1
ATOM 758 N N . SER A 1 105 ? -9.254 1.778 31.092 1.00 88.12 105 SER A N 1
ATOM 759 C CA . SER A 1 105 ? -9.883 2.859 31.844 1.00 88.12 105 SER A CA 1
ATOM 760 C C . SER A 1 105 ? -11.208 3.328 31.248 1.00 88.12 105 SER A C 1
ATOM 762 O O . SER A 1 105 ? -12.069 3.732 32.021 1.00 88.12 105 SER A O 1
ATOM 764 N N . LEU A 1 106 ? -11.420 3.250 29.928 1.00 86.88 106 LEU A N 1
ATOM 765 C CA . LEU A 1 106 ? -12.684 3.688 29.327 1.00 86.88 106 LEU A CA 1
ATOM 766 C C . LEU A 1 106 ? -13.842 2.731 29.691 1.00 86.88 106 LEU A C 1
ATOM 768 O O . LEU A 1 106 ? -14.815 3.201 30.287 1.00 86.88 106 LEU A O 1
ATOM 772 N N . PRO A 1 107 ? -13.740 1.402 29.472 1.00 88.12 107 PRO A N 1
ATOM 773 C CA . PRO A 1 107 ? -14.707 0.451 30.023 1.00 88.12 107 PRO A CA 1
ATOM 774 C C . PRO A 1 107 ? -14.859 0.541 31.549 1.00 88.12 107 PRO A C 1
ATOM 776 O O . PRO A 1 107 ? -15.976 0.465 32.061 1.00 88.12 107 PRO A O 1
ATOM 779 N N . LEU A 1 108 ? -13.759 0.744 32.286 1.00 91.62 108 LEU A N 1
ATOM 780 C CA . LEU A 1 108 ? -13.776 0.868 33.751 1.00 91.62 108 LEU A CA 1
ATOM 781 C C . LEU A 1 108 ? -14.540 2.105 34.228 1.00 91.62 108 LEU A C 1
ATOM 783 O O . LEU A 1 108 ? -15.320 2.011 35.172 1.00 91.62 108 LEU A O 1
ATOM 787 N N . LEU A 1 109 ? -14.344 3.250 33.575 1.00 93.31 109 LEU A N 1
ATOM 788 C CA . LEU A 1 109 ? -15.034 4.497 33.888 1.00 93.31 109 LEU A CA 1
ATOM 789 C C . LEU A 1 109 ? -16.535 4.362 33.630 1.00 93.31 109 LEU A C 1
ATOM 791 O O . LEU A 1 109 ? -17.341 4.724 34.486 1.00 93.31 109 LEU A O 1
ATOM 795 N N . VAL A 1 110 ? -16.910 3.792 32.483 1.00 92.38 110 VAL A N 1
ATOM 796 C CA . VAL A 1 110 ? -18.316 3.521 32.151 1.00 92.38 110 VAL A CA 1
ATOM 797 C C . VAL A 1 110 ? -18.933 2.570 33.180 1.00 92.38 110 VAL A C 1
ATOM 799 O O . VAL A 1 110 ? -20.018 2.843 33.700 1.00 92.38 110 VAL A O 1
ATOM 802 N N . GLY A 1 111 ? -18.220 1.502 33.547 1.00 94.94 111 GLY A N 1
ATOM 803 C CA . GLY A 1 111 ? -18.641 0.570 34.592 1.00 94.94 111 GLY A CA 1
ATOM 804 C C . GLY A 1 111 ? -18.804 1.238 35.961 1.00 94.94 111 GLY A C 1
ATOM 805 O O . GLY A 1 111 ? -19.802 1.007 36.644 1.00 94.94 111 GLY A O 1
ATOM 806 N N . ALA A 1 112 ? -17.875 2.114 36.347 1.00 95.12 112 ALA A N 1
ATOM 807 C CA . ALA A 1 112 ? -17.917 2.839 37.614 1.00 95.12 112 ALA A CA 1
ATOM 808 C C . ALA A 1 112 ? -19.103 3.813 37.680 1.00 95.12 112 ALA A C 1
ATOM 810 O O . ALA A 1 112 ? -19.840 3.816 38.668 1.00 95.12 112 ALA A O 1
ATOM 811 N N . ILE A 1 113 ? -19.339 4.593 36.621 1.00 95.56 113 ILE A N 1
ATOM 812 C CA . ILE A 1 113 ? -20.480 5.519 36.535 1.00 95.56 113 ILE A CA 1
ATOM 813 C C . ILE A 1 113 ? -21.801 4.741 36.576 1.00 95.56 113 ILE A C 1
ATOM 815 O O . ILE A 1 113 ? -22.701 5.090 37.345 1.00 95.56 113 ILE A O 1
ATOM 819 N N . GLY A 1 114 ? -21.906 3.651 35.809 1.00 95.69 114 GLY A N 1
ATOM 820 C CA . GLY A 1 114 ? -23.082 2.779 35.816 1.00 95.69 114 GLY A CA 1
ATOM 821 C C . GLY A 1 114 ? -23.348 2.157 37.191 1.00 95.69 114 GLY A C 1
ATOM 822 O O . GLY A 1 114 ? -24.480 2.181 37.682 1.00 95.69 114 GLY A O 1
ATOM 823 N N . GLY A 1 115 ? -22.300 1.667 37.858 1.00 96.19 115 GLY A N 1
ATOM 824 C CA . GLY A 1 115 ? -22.377 1.098 39.204 1.00 96.19 115 GLY A CA 1
ATOM 825 C C . GLY A 1 115 ? -22.823 2.114 40.258 1.00 96.19 115 GLY A C 1
ATOM 826 O O . GLY A 1 115 ? -23.726 1.830 41.052 1.00 96.19 115 GLY A O 1
ATOM 827 N N . LEU A 1 116 ? -22.252 3.323 40.237 1.00 94.12 116 LEU A N 1
ATOM 828 C CA . LEU A 1 116 ? -22.635 4.418 41.135 1.00 94.12 116 LEU A CA 1
ATOM 829 C C . LEU A 1 116 ? -24.098 4.836 40.926 1.00 94.12 116 LEU A C 1
ATOM 831 O O . LEU A 1 116 ? -24.846 4.963 41.900 1.00 94.12 116 LEU A O 1
ATOM 835 N N . GLY A 1 117 ? -24.538 4.978 39.672 1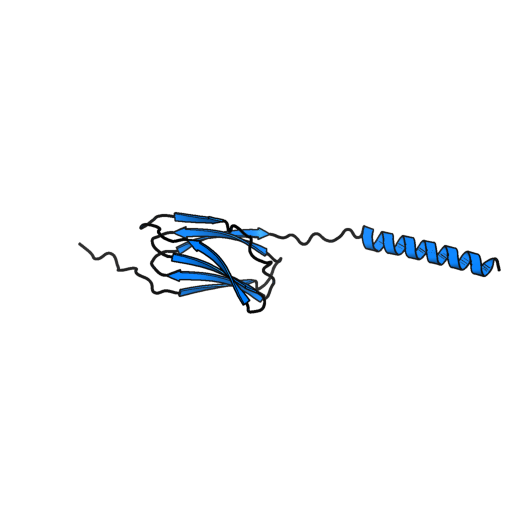.00 94.69 117 GLY A N 1
ATOM 836 C CA . GLY A 1 117 ? -25.929 5.294 39.337 1.00 94.69 117 GLY A CA 1
ATOM 837 C C . GLY A 1 117 ? -26.916 4.227 39.824 1.00 94.69 117 GLY A C 1
ATOM 838 O O . GLY A 1 117 ? -27.954 4.546 40.414 1.00 94.69 117 GLY A O 1
ATOM 839 N N . PHE A 1 118 ? -26.575 2.947 39.659 1.00 95.06 118 PHE A N 1
ATOM 840 C CA . PHE A 1 118 ? -27.396 1.834 40.140 1.00 95.06 118 PHE A CA 1
ATOM 841 C C . PHE A 1 118 ? -27.517 1.812 41.671 1.00 95.06 118 PHE A C 1
ATOM 843 O O . PHE A 1 118 ? -28.614 1.627 42.212 1.00 95.06 118 PHE A O 1
ATOM 850 N N . MET A 1 119 ? -26.417 2.058 42.390 1.00 94.00 119 MET A N 1
ATOM 851 C CA . MET A 1 119 ? -26.446 2.159 43.852 1.00 94.00 119 MET A CA 1
ATOM 852 C C . MET A 1 119 ? -27.281 3.349 44.337 1.00 94.00 119 MET A C 1
ATOM 854 O O . MET A 1 119 ? -28.051 3.203 45.290 1.00 94.00 119 MET A O 1
ATOM 858 N N . ALA A 1 120 ? -27.190 4.504 43.671 1.00 91.31 120 ALA A N 1
ATOM 859 C CA . ALA A 1 120 ? -27.997 5.676 44.006 1.00 91.31 120 ALA A CA 1
ATOM 860 C C . ALA A 1 120 ? -29.503 5.405 43.828 1.00 91.31 120 ALA A C 1
ATOM 862 O O . ALA A 1 120 ? -30.308 5.755 44.696 1.00 91.31 120 ALA A O 1
ATOM 863 N N . ARG A 1 121 ? -29.890 4.701 42.753 1.00 90.31 121 ARG A N 1
ATOM 864 C CA . ARG A 1 121 ? -31.283 4.287 42.509 1.00 90.31 121 ARG A CA 1
ATOM 865 C C . ARG A 1 121 ? -31.808 3.349 43.598 1.00 90.31 121 ARG A C 1
ATOM 867 O O . ARG A 1 121 ? -32.918 3.553 44.087 1.00 90.31 121 ARG A O 1
ATOM 874 N N . ARG A 1 122 ? -31.005 2.364 44.021 1.00 90.81 122 ARG A N 1
ATOM 875 C CA . ARG A 1 122 ? -31.377 1.429 45.100 1.00 90.81 122 ARG A CA 1
ATOM 876 C C . ARG A 1 122 ? -31.623 2.128 46.436 1.00 90.81 122 ARG A C 1
ATOM 878 O O . ARG A 1 122 ? -32.510 1.712 47.174 1.00 90.81 122 ARG A O 1
ATOM 885 N N . ARG A 1 123 ? -30.870 3.188 46.752 1.00 88.31 123 ARG A N 1
ATOM 886 C CA . ARG A 1 123 ? -31.068 3.956 47.994 1.00 88.31 123 ARG A CA 1
ATOM 887 C C . ARG A 1 123 ? -32.399 4.706 47.999 1.00 88.31 123 ARG A C 1
ATOM 889 O O . ARG A 1 123 ? -33.099 4.652 49.002 1.00 88.31 123 ARG A O 1
ATOM 896 N N . LYS A 1 124 ? -32.787 5.328 46.878 1.00 87.38 124 LYS A N 1
ATOM 897 C CA . LYS A 1 124 ? -34.088 6.014 46.764 1.00 87.38 124 LYS A CA 1
ATOM 898 C C . LYS A 1 124 ? -35.283 5.071 46.932 1.00 87.38 124 LYS A C 1
ATOM 900 O O . LYS A 1 124 ? -36.247 5.454 47.571 1.00 87.38 124 LYS A O 1
ATOM 905 N N . GLN A 1 125 ? -35.210 3.846 46.410 1.00 83.62 125 GLN A N 1
ATOM 906 C CA . GLN A 1 125 ? -36.300 2.863 46.522 1.00 83.62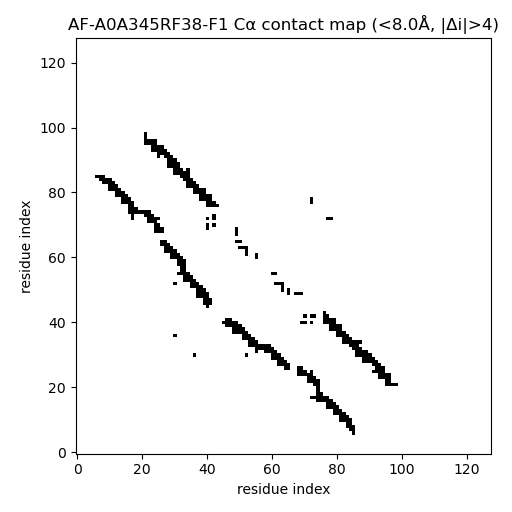 125 GLN A CA 1
ATOM 907 C C . GLN A 1 125 ? -36.457 2.239 47.916 1.00 83.62 125 GLN A C 1
ATOM 909 O O . GLN A 1 125 ? -37.477 1.622 48.176 1.00 83.62 125 GLN A O 1
ATOM 914 N N . ARG A 1 126 ? -35.446 2.343 48.788 1.00 79.38 126 ARG A N 1
ATOM 915 C CA . ARG A 1 126 ? -35.521 1.867 50.182 1.00 79.38 126 ARG A CA 1
ATOM 916 C C . ARG A 1 126 ? -35.936 2.958 51.173 1.00 79.38 126 ARG A C 1
ATOM 918 O O . ARG A 1 126 ? -36.207 2.641 52.322 1.00 79.38 126 ARG A O 1
ATOM 925 N N . ALA A 1 127 ? -35.885 4.221 50.751 1.00 70.81 127 ALA A N 1
ATOM 926 C CA . ALA A 1 127 ? -36.248 5.387 51.555 1.00 70.81 127 ALA A CA 1
ATOM 927 C C . ALA A 1 127 ? -37.660 5.919 51.238 1.00 70.81 127 ALA A C 1
ATOM 929 O O . ALA A 1 127 ? -38.080 6.903 51.842 1.00 70.81 127 ALA A O 1
ATOM 930 N N . ALA A 1 128 ? -38.348 5.293 50.281 1.00 56.84 128 ALA A N 1
ATOM 931 C CA . ALA A 1 128 ? -39.764 5.464 49.974 1.00 56.84 128 ALA A CA 1
ATOM 932 C C . ALA A 1 128 ? -40.511 4.210 50.436 1.00 56.84 128 ALA A C 1
ATOM 934 O O . ALA A 1 128 ? -41.677 4.356 50.855 1.00 56.84 128 ALA A O 1
#

Foldseek 3Di:
DDPPPPQFDAKDKDKDAQQDDAWKKWFWFKKFAQKKKWKWKQDPNDTDTQDIDHDHHGGDMDIDGGPDIHDTHDHGIMIMIIMGTDIDTDDTDMDGDPPPPDPCVVVVVVVVVVVVVVVVVVVVVVVD